Protein AF-A0A1W9SAY6-F1 (afdb_monomer)

Secondary structure (DSSP, 8-state):
--------TTHHHHHHHHHHHHHHHHHHHHHHHHTT----HHHHHHHHTT----S-HHHHHHHHHHHHHHHTGGG--TT-HHHHHHHHHHHH-

pLDDT: mean 89.21, std 16.28, range [38.06, 98.5]

Structure (mmCIF, N/CA/C/O backbone):
data_AF-A0A1W9SAY6-F1
#
_entry.id   AF-A0A1W9SAY6-F1
#
loop_
_atom_site.group_PDB
_atom_site.id
_atom_site.type_symbol
_atom_site.label_atom_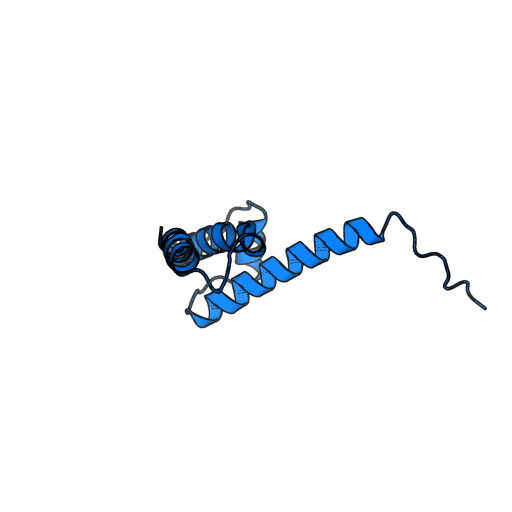id
_atom_site.label_alt_id
_atom_site.label_comp_id
_atom_site.label_asym_id
_atom_site.label_entity_id
_atom_site.label_seq_id
_atom_site.pdbx_PDB_ins_code
_atom_site.Cartn_x
_atom_site.Cartn_y
_atom_site.Cartn_z
_atom_site.occupancy
_atom_site.B_iso_or_equiv
_atom_site.auth_seq_id
_atom_site.auth_comp_id
_atom_site.auth_asym_id
_atom_site.auth_atom_id
_atom_site.pdbx_PDB_model_num
ATOM 1 N N . MET A 1 1 ? 24.784 -16.660 34.899 1.00 38.06 1 MET A N 1
ATOM 2 C CA . MET A 1 1 ? 24.748 -16.516 33.426 1.00 38.06 1 MET A CA 1
ATOM 3 C C . MET A 1 1 ? 23.434 -17.086 32.913 1.00 38.06 1 MET A C 1
ATOM 5 O O . MET A 1 1 ? 23.180 -18.268 33.090 1.00 38.06 1 MET A O 1
ATOM 9 N N . LYS A 1 2 ? 22.551 -16.226 32.397 1.00 45.53 2 LYS A N 1
ATOM 10 C CA . LYS A 1 2 ? 21.197 -16.583 31.949 1.00 45.53 2 LYS A CA 1
ATOM 11 C C . LYS A 1 2 ? 21.303 -17.104 30.513 1.00 45.53 2 LYS A C 1
ATOM 13 O O . LYS A 1 2 ? 21.893 -16.424 29.681 1.00 45.53 2 LYS A O 1
ATOM 18 N N . GLN A 1 3 ? 20.813 -18.312 30.240 1.00 44.78 3 GLN A N 1
ATOM 19 C CA . GLN A 1 3 ? 20.929 -18.927 28.917 1.00 44.78 3 GLN A CA 1
ATOM 20 C C . GLN A 1 3 ? 20.196 -18.089 27.857 1.00 44.78 3 GLN A C 1
ATOM 22 O O . GLN A 1 3 ? 18.972 -18.006 27.856 1.00 44.78 3 GLN A O 1
ATOM 27 N N . ILE A 1 4 ? 20.964 -17.487 26.949 1.00 53.59 4 ILE A N 1
ATOM 28 C CA . ILE A 1 4 ? 20.498 -16.661 25.819 1.00 53.59 4 ILE A CA 1
ATOM 29 C C . ILE A 1 4 ? 20.215 -17.516 24.564 1.00 53.59 4 ILE A C 1
ATOM 31 O O . ILE A 1 4 ? 19.985 -16.996 23.479 1.00 53.59 4 ILE A O 1
ATOM 35 N N . GLY A 1 5 ? 20.259 -18.845 24.701 1.00 55.09 5 GLY A N 1
ATOM 36 C CA . GLY A 1 5 ? 20.372 -19.796 23.592 1.00 55.09 5 GLY A CA 1
ATOM 37 C C . GLY A 1 5 ? 19.114 -20.595 23.263 1.00 55.09 5 GLY A C 1
ATOM 38 O O . GLY A 1 5 ? 19.234 -21.665 22.678 1.00 55.09 5 GLY A O 1
ATOM 39 N N . LYS A 1 6 ? 17.913 -20.135 23.631 1.00 51.50 6 LYS A N 1
ATOM 40 C CA . LYS A 1 6 ? 16.668 -20.798 23.212 1.00 51.50 6 LYS A CA 1
ATOM 41 C C . LYS A 1 6 ? 15.861 -19.874 22.312 1.00 51.50 6 LYS A C 1
ATOM 43 O O . LYS A 1 6 ? 14.817 -19.358 22.699 1.00 51.50 6 LYS A O 1
ATOM 48 N N . LEU A 1 7 ? 16.364 -19.676 21.093 1.00 52.91 7 LEU A N 1
ATOM 49 C CA . LEU A 1 7 ? 15.510 -19.302 19.971 1.00 52.91 7 LEU A CA 1
ATOM 50 C C . LEU A 1 7 ? 14.532 -20.459 19.786 1.00 52.91 7 LEU A C 1
ATOM 52 O O . LEU A 1 7 ? 14.861 -21.513 19.251 1.00 52.91 7 LEU A O 1
ATOM 56 N N . THR A 1 8 ? 13.348 -20.285 20.355 1.00 49.16 8 THR A N 1
ATOM 57 C CA 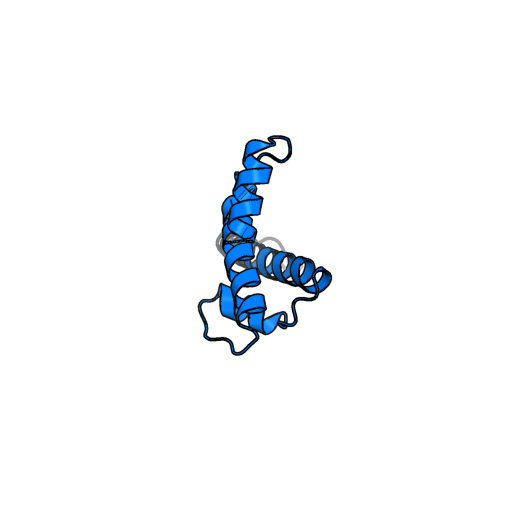. THR A 1 8 ? 12.212 -21.174 20.195 1.00 49.16 8 THR A CA 1
ATOM 58 C C . THR A 1 8 ? 11.910 -21.265 18.703 1.00 49.16 8 THR A C 1
ATOM 60 O O . THR A 1 8 ? 11.371 -20.338 18.107 1.00 49.16 8 THR A O 1
ATOM 63 N N . SER A 1 9 ? 12.282 -22.380 18.079 1.00 52.47 9 SER A N 1
ATOM 64 C CA . SER A 1 9 ? 12.162 -22.607 16.633 1.00 52.47 9 SER A CA 1
ATOM 65 C C . SER A 1 9 ? 10.718 -22.551 16.105 1.00 52.47 9 SER A C 1
ATOM 67 O O . SER A 1 9 ? 10.525 -22.497 14.896 1.00 52.47 9 SER A O 1
ATOM 69 N N . ASN A 1 10 ? 9.716 -22.456 16.991 1.00 53.09 10 ASN A N 1
ATOM 70 C CA . ASN A 1 10 ? 8.314 -22.202 16.641 1.00 53.09 10 ASN A CA 1
ATOM 71 C C . ASN A 1 10 ? 7.887 -20.721 16.714 1.00 53.09 10 ASN A C 1
ATOM 73 O O . ASN A 1 10 ? 6.883 -20.371 16.111 1.00 53.09 10 ASN A O 1
ATOM 77 N N . SER A 1 11 ? 8.613 -19.830 17.404 1.00 56.16 11 SER A N 1
ATOM 78 C CA . SER A 1 11 ? 8.223 -18.409 17.520 1.00 56.16 11 SER A CA 1
ATOM 79 C C . SER A 1 11 ? 8.721 -17.546 16.353 1.00 56.16 11 SER A C 1
ATOM 81 O O . SER A 1 11 ? 8.150 -16.497 16.056 1.00 56.16 11 SER A O 1
ATOM 83 N N . GLY A 1 12 ? 9.784 -17.968 15.661 1.00 56.19 12 GLY A N 1
ATOM 84 C CA . GLY A 1 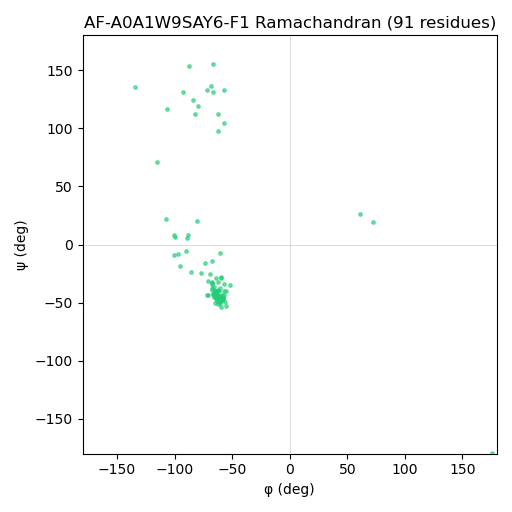12 ? 10.367 -17.212 14.547 1.00 56.19 12 GLY A CA 1
ATOM 85 C C . GLY A 1 12 ? 9.458 -17.121 13.314 1.00 56.19 12 GLY A C 1
ATOM 86 O O . GLY A 1 12 ? 9.469 -16.108 12.611 1.00 56.19 12 GLY A O 1
ATOM 87 N N . LEU A 1 13 ? 8.641 -18.152 13.065 1.00 59.97 13 LEU A N 1
ATOM 88 C CA . LEU A 1 13 ? 7.724 -18.204 11.920 1.00 59.97 13 LEU A CA 1
ATOM 89 C C . LEU A 1 13 ? 6.540 -17.239 12.087 1.00 59.97 13 LEU A C 1
ATOM 91 O O . LEU A 1 13 ? 6.231 -16.491 11.154 1.00 59.97 13 LEU A O 1
ATOM 95 N N . ASP A 1 14 ? 5.949 -17.184 13.282 1.00 62.78 14 ASP A N 1
ATOM 96 C CA . ASP A 1 14 ? 4.854 -16.261 13.608 1.00 62.78 14 ASP A CA 1
ATOM 97 C C . ASP A 1 14 ? 5.310 -14.800 13.554 1.00 62.78 14 ASP A C 1
ATOM 99 O O . ASP A 1 14 ? 4.635 -13.943 12.975 1.00 62.78 14 ASP A O 1
ATOM 103 N N . ASN A 1 15 ? 6.509 -14.514 14.069 1.00 72.00 15 ASN A N 1
ATOM 104 C CA . ASN A 1 15 ? 7.090 -13.174 14.015 1.00 72.00 15 ASN A CA 1
ATOM 105 C C . ASN A 1 15 ? 7.302 -12.695 12.568 1.00 72.00 15 ASN A C 1
ATOM 107 O O . ASN A 1 15 ? 7.006 -11.544 12.249 1.00 72.00 15 ASN A O 1
ATOM 111 N N . LYS A 1 16 ? 7.742 -13.568 11.650 1.00 78.31 16 LYS A N 1
ATOM 112 C CA . LYS A 1 16 ? 7.946 -13.200 10.237 1.00 78.31 16 LYS A CA 1
ATOM 113 C C . LYS A 1 16 ? 6.641 -12.805 9.540 1.00 78.31 16 LYS A C 1
ATOM 115 O O . LYS A 1 16 ? 6.631 -11.841 8.773 1.00 78.31 16 LYS A O 1
ATOM 120 N N . GLN A 1 17 ? 5.544 -13.518 9.796 1.00 80.75 17 GLN A N 1
ATOM 121 C CA . GLN A 1 17 ? 4.233 -13.190 9.219 1.00 80.75 17 GLN A CA 1
ATOM 122 C C . GLN A 1 17 ? 3.690 -11.861 9.758 1.00 80.75 17 GLN A C 1
ATOM 124 O O . GLN A 1 17 ? 3.228 -11.020 8.983 1.00 80.75 17 GLN A O 1
ATOM 129 N N . GLN A 1 18 ? 3.819 -11.624 11.067 1.00 85.50 18 GLN A N 1
ATOM 130 C CA . GLN A 1 18 ? 3.412 -10.360 11.685 1.00 85.50 18 GLN A CA 1
ATOM 131 C C . GLN A 1 18 ? 4.224 -9.168 11.161 1.00 85.50 18 GLN A C 1
ATOM 133 O O . GLN A 1 18 ? 3.656 -8.107 10.884 1.00 85.50 18 GLN A O 1
ATOM 138 N N . LEU A 1 19 ? 5.532 -9.347 10.956 1.00 87.88 19 LEU A N 1
ATOM 139 C CA . LEU A 1 19 ? 6.403 -8.325 10.373 1.00 87.88 19 LEU A CA 1
ATOM 140 C C . LEU A 1 19 ? 6.012 -7.997 8.929 1.00 87.88 19 LEU A C 1
ATOM 142 O O . LEU A 1 19 ? 5.860 -6.823 8.599 1.00 87.88 19 LEU A O 1
ATOM 146 N N . ARG A 1 20 ? 5.766 -9.006 8.079 1.00 88.00 20 ARG A N 1
ATOM 147 C CA . ARG A 1 20 ? 5.302 -8.782 6.694 1.00 88.00 20 ARG A CA 1
ATOM 148 C C . ARG A 1 20 ? 3.999 -7.991 6.658 1.00 88.00 20 ARG A C 1
ATOM 150 O O . ARG A 1 20 ? 3.892 -7.021 5.912 1.00 88.00 20 ARG A O 1
ATOM 157 N N . LYS A 1 21 ? 3.034 -8.367 7.501 1.00 90.94 21 LYS A N 1
ATOM 158 C CA . LYS A 1 21 ? 1.746 -7.672 7.602 1.00 90.94 21 LYS A CA 1
ATOM 159 C C . LYS A 1 21 ? 1.918 -6.223 8.059 1.00 90.94 21 LYS A C 1
ATOM 161 O O . LYS A 1 21 ? 1.315 -5.322 7.483 1.00 90.94 21 LYS A O 1
ATOM 166 N N . THR A 1 22 ? 2.768 -5.992 9.057 1.00 93.94 22 THR A N 1
ATOM 167 C CA . THR A 1 22 ? 3.068 -4.649 9.575 1.00 93.94 22 THR A CA 1
ATOM 168 C C . THR A 1 22 ? 3.748 -3.778 8.521 1.00 93.94 22 THR A C 1
ATOM 170 O O . THR A 1 22 ? 3.350 -2.630 8.335 1.00 93.94 22 THR A O 1
ATOM 173 N N . ASN A 1 23 ? 4.713 -4.332 7.785 1.00 93.94 23 ASN A N 1
ATOM 174 C CA . ASN A 1 23 ? 5.386 -3.629 6.698 1.00 93.94 23 ASN A CA 1
ATOM 175 C C . ASN A 1 23 ? 4.408 -3.269 5.580 1.00 93.94 23 ASN A C 1
ATOM 177 O O . ASN A 1 23 ? 4.379 -2.114 5.177 1.00 93.94 23 ASN A O 1
ATOM 181 N N . LYS A 1 24 ? 3.538 -4.198 5.161 1.00 94.94 24 LYS A N 1
ATOM 182 C CA . LYS A 1 24 ? 2.501 -3.918 4.156 1.00 94.94 24 LYS A CA 1
ATOM 183 C C . LYS A 1 24 ? 1.576 -2.773 4.585 1.00 94.94 24 LYS A C 1
ATOM 185 O O . LYS A 1 24 ? 1.336 -1.863 3.800 1.00 94.94 24 LYS A O 1
ATOM 190 N N . ILE A 1 25 ? 1.097 -2.786 5.836 1.00 97.31 25 ILE A N 1
ATOM 191 C CA . ILE A 1 25 ? 0.263 -1.701 6.386 1.00 97.31 25 ILE A CA 1
ATOM 192 C C . ILE A 1 25 ? 1.004 -0.361 6.316 1.00 97.31 25 ILE A C 1
ATOM 194 O O . ILE A 1 25 ? 0.423 0.634 5.893 1.00 97.31 25 ILE A O 1
ATOM 198 N N . ASN A 1 26 ? 2.273 -0.331 6.736 1.00 97.75 26 ASN A N 1
ATOM 199 C CA . ASN A 1 26 ? 3.079 0.888 6.726 1.00 97.75 26 ASN A CA 1
ATOM 200 C C . ASN A 1 26 ? 3.310 1.400 5.302 1.00 97.75 26 ASN A C 1
ATOM 202 O O . ASN A 1 26 ? 3.108 2.584 5.066 1.00 97.75 26 ASN A O 1
ATOM 206 N N . SER A 1 27 ? 3.685 0.524 4.366 1.00 97.38 27 SER A N 1
ATOM 207 C CA . SER A 1 27 ? 3.937 0.894 2.972 1.00 97.38 27 SER A CA 1
ATOM 208 C C . SER A 1 27 ? 2.692 1.474 2.307 1.00 97.38 27 SER A C 1
ATOM 210 O O . SER A 1 27 ? 2.755 2.579 1.782 1.00 97.38 27 SER A O 1
ATOM 212 N N . ILE A 1 28 ? 1.545 0.791 2.407 1.00 97.94 28 ILE A N 1
ATOM 213 C CA . ILE A 1 28 ? 0.290 1.269 1.807 1.00 97.94 28 ILE A CA 1
ATOM 214 C C . ILE A 1 28 ? -0.126 2.614 2.410 1.00 97.94 28 ILE A C 1
ATOM 216 O O . ILE A 1 28 ? -0.432 3.546 1.671 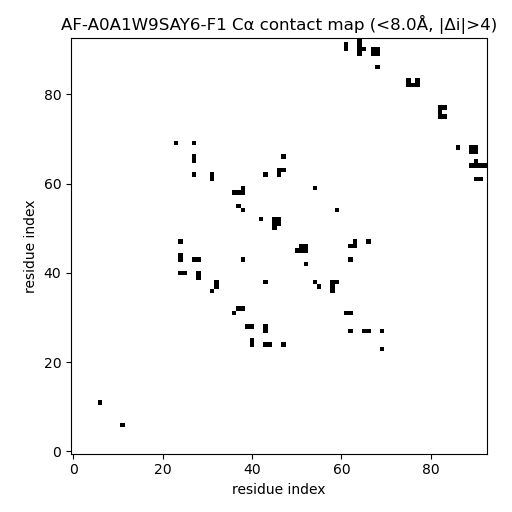1.00 97.94 28 ILE A O 1
ATOM 220 N N . TYR A 1 29 ? -0.106 2.736 3.742 1.00 98.50 29 TYR A N 1
ATOM 221 C CA . TYR A 1 29 ? -0.475 3.984 4.413 1.00 98.50 29 TYR A CA 1
ATOM 222 C C . TYR A 1 29 ? 0.443 5.143 4.012 1.00 98.50 29 TYR A C 1
ATOM 224 O O . TYR A 1 29 ? -0.043 6.205 3.640 1.00 98.50 29 TYR A O 1
ATOM 232 N N . SER A 1 30 ? 1.762 4.946 4.073 1.00 98.06 30 SER A N 1
ATOM 233 C CA . SER A 1 30 ? 2.726 6.004 3.775 1.00 98.06 30 SER A CA 1
ATOM 234 C C . SER A 1 30 ? 2.670 6.448 2.315 1.00 98.06 30 SER A C 1
ATOM 236 O O . SER A 1 30 ? 2.735 7.647 2.070 1.00 98.06 30 SER A O 1
ATOM 238 N N . SER A 1 31 ? 2.510 5.524 1.362 1.00 97.25 31 SER A N 1
ATOM 239 C CA . SER A 1 31 ? 2.361 5.877 -0.054 1.00 97.25 31 SER A CA 1
ATOM 240 C C . SER A 1 31 ? 1.095 6.693 -0.307 1.00 97.25 31 SER A C 1
ATOM 242 O O . SER A 1 31 ? 1.164 7.750 -0.917 1.00 97.25 31 SER A O 1
ATOM 244 N N . LEU A 1 32 ? -0.054 6.246 0.203 1.00 97.88 32 LEU A N 1
ATOM 245 C CA . LEU A 1 32 ? -1.327 6.926 -0.042 1.00 97.88 32 LEU A CA 1
ATOM 246 C C . LEU A 1 32 ? -1.437 8.272 0.685 1.00 97.88 32 LEU A C 1
ATOM 248 O O . LEU A 1 32 ? -2.050 9.197 0.164 1.00 97.88 32 LEU A O 1
ATOM 252 N N . ALA A 1 33 ? -0.817 8.414 1.859 1.00 98.00 33 ALA A N 1
ATOM 253 C CA . ALA A 1 33 ? -0.784 9.688 2.575 1.00 98.00 33 ALA A CA 1
ATOM 254 C C . ALA A 1 33 ? -0.051 10.790 1.783 1.00 98.00 33 ALA A C 1
ATOM 256 O O . ALA A 1 33 ? -0.425 11.955 1.886 1.00 98.00 33 ALA A O 1
ATOM 257 N N . ILE A 1 34 ? 0.963 10.432 0.981 1.00 97.62 34 ILE A N 1
ATOM 258 C CA . ILE A 1 34 ? 1.654 11.368 0.074 1.00 97.62 34 ILE A CA 1
ATOM 259 C C . ILE A 1 34 ? 0.710 11.824 -1.048 1.00 97.62 34 ILE A C 1
ATOM 261 O O . ILE A 1 34 ? 0.691 13.001 -1.397 1.00 97.62 34 ILE A O 1
ATOM 265 N N . GLU A 1 35 ? -0.137 10.919 -1.538 1.00 94.94 35 GLU A N 1
ATOM 266 C CA . GLU A 1 35 ? -1.168 11.180 -2.554 1.00 94.94 35 GLU A CA 1
ATOM 267 C C . GLU A 1 35 ? -2.450 11.817 -1.971 1.00 94.94 35 GLU A C 1
ATOM 269 O O . GLU A 1 35 ? -3.519 11.779 -2.580 1.00 94.94 35 GLU A O 1
ATOM 274 N N . ASN A 1 36 ? -2.358 12.423 -0.780 1.00 96.81 36 ASN A N 1
ATOM 275 C CA . ASN A 1 36 ? -3.451 13.097 -0.070 1.00 96.81 36 ASN A CA 1
ATOM 276 C C . ASN A 1 36 ? -4.649 12.199 0.299 1.00 96.81 36 ASN A C 1
ATOM 278 O O . ASN A 1 36 ? -5.765 12.693 0.480 1.00 96.81 36 ASN A O 1
ATOM 282 N N . ASN A 1 37 ? -4.444 10.890 0.462 1.00 98.06 37 ASN A N 1
ATOM 283 C CA . ASN A 1 37 ? -5.457 10.020 1.056 1.00 98.06 37 ASN A CA 1
ATOM 284 C C . ASN A 1 37 ? -5.661 10.377 2.538 1.00 98.06 37 ASN A C 1
ATOM 286 O O . ASN A 1 37 ? -4.703 10.496 3.305 1.00 98.06 37 ASN A O 1
ATOM 290 N N . THR A 1 38 ? -6.916 10.534 2.957 1.00 98.00 38 THR A N 1
ATOM 291 C CA . THR A 1 38 ? -7.259 11.048 4.294 1.00 98.00 38 THR A CA 1
ATOM 292 C C . THR A 1 38 ? -7.400 9.962 5.362 1.00 98.00 38 THR A C 1
ATOM 294 O O . THR A 1 38 ? -7.590 10.271 6.543 1.00 98.00 38 THR A O 1
ATOM 297 N N . LEU A 1 39 ? -7.314 8.680 4.988 1.00 98.25 39 LEU A N 1
ATOM 298 C CA . LEU A 1 39 ? -7.504 7.584 5.931 1.00 98.25 39 LEU A CA 1
ATOM 299 C C . LEU A 1 39 ? -6.327 7.460 6.896 1.00 98.25 39 LEU A C 1
ATOM 301 O O . LEU A 1 39 ? -5.158 7.396 6.522 1.00 98.25 39 LEU A O 1
ATOM 305 N N . THR A 1 40 ? -6.649 7.328 8.179 1.00 98.31 40 THR A N 1
ATOM 306 C CA . THR A 1 40 ? -5.647 7.080 9.214 1.00 98.31 40 THR A CA 1
ATOM 307 C C . THR A 1 40 ? -5.001 5.705 9.042 1.00 98.31 40 THR A C 1
ATOM 309 O O . THR A 1 40 ? -5.617 4.741 8.580 1.00 98.31 40 THR A O 1
ATOM 312 N N . LYS A 1 41 ? -3.779 5.550 9.558 1.00 98.19 41 LYS A N 1
ATOM 313 C CA . LYS A 1 41 ? -3.082 4.254 9.608 1.00 98.19 41 LYS A CA 1
ATOM 314 C C . LYS A 1 41 ? -3.921 3.139 10.244 1.00 98.19 41 LYS A C 1
ATOM 316 O O . LYS A 1 41 ? -3.836 1.980 9.836 1.00 98.19 41 LYS A O 1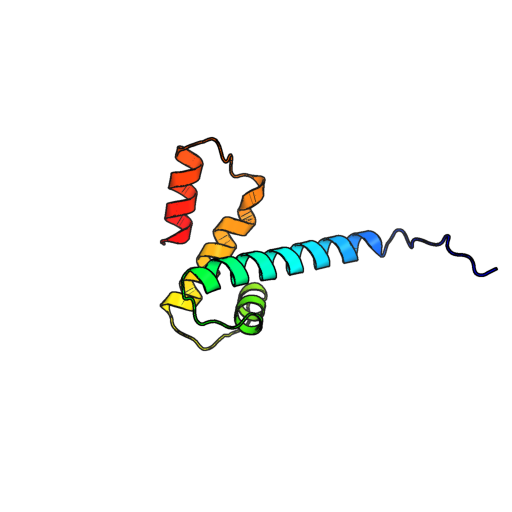
ATOM 321 N N . LYS A 1 42 ? -4.738 3.478 11.249 1.00 98.00 42 LYS A N 1
ATOM 322 C CA . LYS A 1 42 ? -5.658 2.531 11.893 1.00 98.00 42 LYS A CA 1
ATOM 323 C C . LYS A 1 42 ? -6.749 2.073 10.922 1.00 98.00 42 LYS A C 1
ATOM 325 O O . LYS A 1 42 ? -6.980 0.874 10.825 1.00 98.00 42 LYS A O 1
ATOM 330 N N . GLN A 1 43 ? -7.357 2.995 10.178 1.00 98.38 43 GLN A N 1
ATOM 331 C CA . GLN A 1 43 ? -8.363 2.678 9.161 1.00 98.38 43 GLN A CA 1
ATOM 332 C C . GLN A 1 43 ? -7.779 1.818 8.034 1.00 98.38 43 GLN A C 1
ATOM 334 O O . GLN A 1 43 ? -8.368 0.797 7.698 1.00 98.38 43 GLN A O 1
ATOM 339 N N . VAL A 1 44 ? -6.581 2.137 7.529 1.00 98.19 44 VAL A N 1
ATOM 340 C CA . VAL A 1 44 ? -5.880 1.290 6.541 1.00 98.19 44 VAL A CA 1
ATOM 341 C C . VAL A 1 44 ? -5.660 -0.127 7.084 1.00 98.19 44 VAL A C 1
ATOM 343 O O . VAL A 1 44 ? -5.962 -1.114 6.413 1.00 98.19 44 VAL A O 1
ATOM 346 N N . LYS A 1 45 ? -5.190 -0.252 8.333 1.00 98.12 45 LYS A N 1
ATOM 347 C CA . LYS A 1 45 ? -5.047 -1.550 9.011 1.00 98.12 45 LYS A CA 1
ATOM 348 C C . LYS A 1 45 ? -6.382 -2.290 9.117 1.00 98.12 45 LYS A C 1
ATOM 350 O O . LYS A 1 45 ? -6.409 -3.505 8.935 1.00 98.12 45 LYS A O 1
ATOM 355 N N . ASP A 1 46 ? -7.459 -1.601 9.467 1.00 98.12 46 ASP A N 1
ATOM 356 C CA . ASP A 1 46 ? -8.780 -2.203 9.626 1.00 98.12 46 ASP A CA 1
ATOM 357 C C . ASP A 1 46 ? -9.339 -2.690 8.275 1.00 98.12 46 ASP A C 1
ATOM 359 O O . ASP A 1 46 ? -9.814 -3.824 8.222 1.00 98.12 46 ASP A O 1
ATOM 363 N N . ILE A 1 47 ? -9.136 -1.947 7.176 1.00 97.38 47 ILE A N 1
ATOM 364 C CA . ILE A 1 47 ? -9.464 -2.393 5.805 1.00 97.38 47 ILE A CA 1
ATOM 365 C C . ILE A 1 47 ? -8.674 -3.658 5.437 1.00 97.38 47 ILE A C 1
ATOM 367 O O . ILE A 1 47 ? -9.264 -4.642 5.000 1.00 97.38 47 ILE A O 1
ATOM 371 N N . ILE A 1 48 ? -7.357 -3.685 5.682 1.00 95.81 48 ILE A N 1
ATOM 372 C CA . ILE A 1 48 ? -6.509 -4.872 5.438 1.00 95.81 48 ILE A CA 1
ATOM 373 C C . ILE A 1 48 ? -6.981 -6.092 6.248 1.00 95.81 48 ILE A C 1
ATOM 375 O O . ILE A 1 48 ? -6.785 -7.232 5.834 1.00 95.81 48 ILE A O 1
ATOM 379 N N . ASN A 1 49 ? -7.597 -5.875 7.411 1.00 95.62 49 ASN A N 1
ATOM 380 C CA . ASN A 1 49 ? -8.154 -6.938 8.249 1.00 95.62 49 ASN A CA 1
ATOM 381 C C . ASN A 1 49 ? -9.614 -7.288 7.912 1.00 95.62 49 ASN A C 1
ATOM 383 O O . ASN A 1 49 ? -10.212 -8.067 8.651 1.00 95.62 49 ASN A O 1
ATOM 387 N N . GLY A 1 50 ? -10.196 -6.711 6.856 1.00 95.12 50 GLY A N 1
ATOM 388 C CA . GLY A 1 50 ? -11.581 -6.962 6.450 1.00 95.12 50 GLY A CA 1
ATOM 389 C C . GLY A 1 50 ? -12.634 -6.345 7.375 1.00 95.12 50 GLY A C 1
ATOM 390 O O . GLY A 1 50 ? -13.779 -6.789 7.381 1.00 95.12 50 GLY A O 1
ATOM 391 N N . LYS A 1 51 ? -12.269 -5.348 8.187 1.00 97.19 51 LYS A N 1
ATOM 392 C CA . LYS A 1 51 ? -13.214 -4.642 9.060 1.00 97.19 51 LYS A CA 1
ATOM 393 C C . LYS A 1 51 ? -13.870 -3.473 8.332 1.00 97.19 51 LYS A C 1
ATOM 395 O O . LYS A 1 51 ? -13.279 -2.867 7.441 1.00 97.19 51 LYS A O 1
ATOM 400 N N . LEU A 1 52 ? -15.074 -3.118 8.777 1.00 94.44 52 LEU A N 1
ATOM 401 C CA . LEU A 1 52 ? -15.791 -1.945 8.284 1.00 94.44 52 LEU A CA 1
ATOM 402 C C . LEU A 1 52 ? -15.085 -0.654 8.714 1.00 94.44 52 LEU A C 1
ATOM 404 O O . LEU A 1 52 ? -14.686 -0.503 9.870 1.00 94.44 52 LEU A O 1
ATOM 408 N N . VAL A 1 53 ? -14.970 0.283 7.776 1.00 97.12 53 VAL A N 1
ATOM 409 C CA . VAL A 1 53 ? -14.356 1.597 7.973 1.00 97.12 53 VAL A CA 1
ATOM 410 C C . VAL A 1 53 ? -15.251 2.664 7.356 1.00 97.12 53 VAL A C 1
ATOM 412 O O . VAL A 1 53 ? -15.731 2.511 6.237 1.00 97.12 53 VAL A O 1
ATOM 415 N N . VAL A 1 54 ? -15.450 3.758 8.090 1.00 96.81 54 VAL A N 1
ATOM 416 C CA . VAL A 1 54 ? -16.125 4.963 7.596 1.00 96.81 54 VAL A CA 1
ATOM 417 C C . VAL A 1 54 ? -15.070 5.923 7.051 1.00 96.81 54 VAL A C 1
ATOM 419 O O . VAL A 1 54 ? -14.069 6.181 7.723 1.00 96.81 54 VAL A O 1
ATOM 422 N N . GLY A 1 55 ? -15.289 6.441 5.844 1.00 95.44 55 GLY A N 1
ATOM 423 C CA . GLY A 1 55 ? -14.380 7.356 5.159 1.00 95.44 55 GLY A CA 1
ATOM 424 C C . GLY A 1 55 ? -14.867 7.696 3.752 1.00 95.44 55 GLY A C 1
ATOM 425 O O . GLY A 1 55 ? -15.922 7.227 3.321 1.00 95.44 55 GLY A O 1
ATOM 426 N N . SER A 1 56 ? -14.096 8.515 3.036 1.00 96.94 56 SER A N 1
ATOM 427 C CA . SER A 1 56 ? -14.354 8.813 1.624 1.00 96.94 56 SER A CA 1
ATOM 428 C C . SER A 1 56 ? -14.376 7.523 0.802 1.00 96.94 56 SER A C 1
ATOM 430 O O . SER A 1 56 ? -13.467 6.700 0.907 1.00 96.94 56 SER A O 1
ATOM 432 N N . LYS A 1 57 ? -15.394 7.358 -0.054 1.00 96.81 57 LYS A N 1
ATOM 433 C CA . LYS A 1 57 ? -15.492 6.203 -0.961 1.00 96.81 57 LYS A CA 1
ATOM 434 C C . LYS A 1 57 ? -14.241 6.074 -1.837 1.00 96.81 57 LYS A C 1
ATOM 436 O O . LYS A 1 57 ? -13.767 4.962 -2.040 1.00 96.81 57 LYS A O 1
ATOM 441 N N . ARG A 1 58 ? -13.711 7.205 -2.318 1.00 97.00 58 ARG A N 1
ATOM 442 C CA . ARG A 1 58 ? -12.499 7.265 -3.148 1.00 97.00 58 ARG A CA 1
ATOM 443 C C . ARG A 1 58 ? -11.286 6.749 -2.379 1.00 97.00 58 ARG A C 1
ATOM 445 O O . ARG A 1 58 ? -10.617 5.836 -2.839 1.00 97.00 58 ARG A O 1
ATOM 452 N N . ASP A 1 59 ? -11.070 7.268 -1.176 1.00 97.94 59 ASP A N 1
ATOM 453 C CA . ASP A 1 59 ? -9.896 6.926 -0.372 1.00 97.94 59 ASP A CA 1
ATOM 454 C C . ASP A 1 59 ? -9.930 5.465 0.102 1.00 97.94 59 ASP A C 1
ATOM 456 O O . ASP A 1 59 ? -8.891 4.811 0.189 1.00 97.94 59 ASP A O 1
ATOM 460 N N . ILE A 1 60 ? -11.124 4.927 0.382 1.00 98.06 60 ILE A N 1
ATOM 461 C CA . ILE A 1 60 ? -11.308 3.503 0.694 1.00 98.06 60 ILE A CA 1
ATOM 462 C C . ILE A 1 60 ? -10.973 2.638 -0.527 1.00 98.06 60 ILE A C 1
ATOM 464 O O . ILE A 1 60 ? -10.286 1.627 -0.373 1.00 98.06 60 ILE A O 1
ATOM 468 N N . LEU A 1 61 ? -11.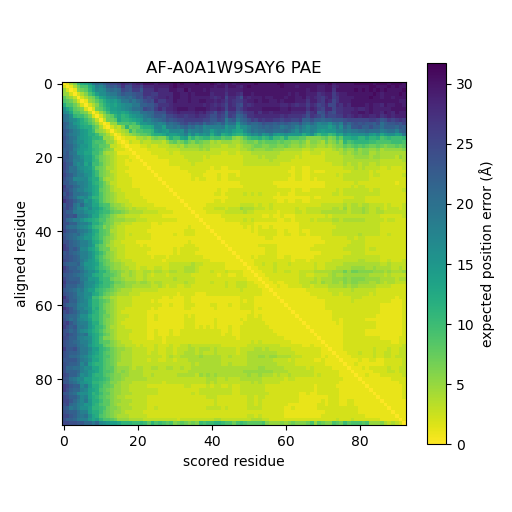436 3.026 -1.721 1.00 97.81 61 LEU A N 1
ATOM 469 C CA . LEU A 1 61 ? -11.153 2.303 -2.962 1.00 97.81 61 LEU A CA 1
ATOM 470 C C . LEU A 1 61 ? -9.650 2.298 -3.274 1.00 97.81 61 LEU A C 1
ATOM 472 O O . LEU A 1 61 ? -9.097 1.239 -3.551 1.00 97.81 61 LEU A O 1
ATOM 476 N N . GLU A 1 62 ? -8.964 3.433 -3.117 1.00 98.06 62 GLU A N 1
ATOM 477 C CA . GLU A 1 62 ? -7.506 3.519 -3.280 1.00 98.06 62 GLU A CA 1
ATOM 478 C C . GLU A 1 62 ? -6.759 2.552 -2.356 1.00 98.06 62 GLU A C 1
ATOM 480 O O . GLU A 1 62 ? -5.840 1.860 -2.793 1.00 98.06 62 GLU A O 1
ATOM 485 N N . VAL A 1 63 ? -7.169 2.444 -1.086 1.00 98.25 63 VAL A N 1
ATOM 486 C CA . VAL A 1 63 ? -6.579 1.466 -0.160 1.00 98.25 63 VAL A CA 1
ATOM 487 C C . VAL A 1 63 ? -6.853 0.039 -0.629 1.00 98.25 63 VAL A C 1
ATOM 489 O O . VAL A 1 63 ? -5.945 -0.791 -0.607 1.00 98.25 63 VAL A O 1
ATOM 492 N N . GLN A 1 64 ? -8.076 -0.270 -1.064 1.00 97.94 64 GLN A N 1
ATOM 493 C CA . GLN A 1 64 ? -8.423 -1.602 -1.572 1.00 97.94 64 GLN A CA 1
ATOM 494 C C . GLN A 1 64 ? -7.616 -1.971 -2.821 1.00 97.94 64 GLN A C 1
ATOM 496 O O . GLN A 1 64 ? -7.157 -3.106 -2.942 1.00 97.94 64 GLN A O 1
ATOM 501 N N . ASN A 1 65 ? -7.387 -1.019 -3.716 1.00 98.31 65 ASN A N 1
ATOM 502 C CA . ASN A 1 65 ? -6.589 -1.221 -4.917 1.00 98.31 65 ASN A CA 1
ATOM 503 C C . ASN A 1 65 ? -5.106 -1.373 -4.599 1.00 98.31 65 ASN A C 1
ATOM 505 O O . ASN A 1 65 ? -4.469 -2.319 -5.065 1.00 98.31 65 ASN A O 1
ATOM 509 N N . ALA A 1 66 ? -4.575 -0.534 -3.708 1.00 98.06 66 ALA A N 1
ATOM 510 C CA . ALA A 1 66 ? -3.214 -0.673 -3.209 1.00 98.06 66 ALA A CA 1
ATOM 511 C C . ALA A 1 66 ? -2.994 -2.0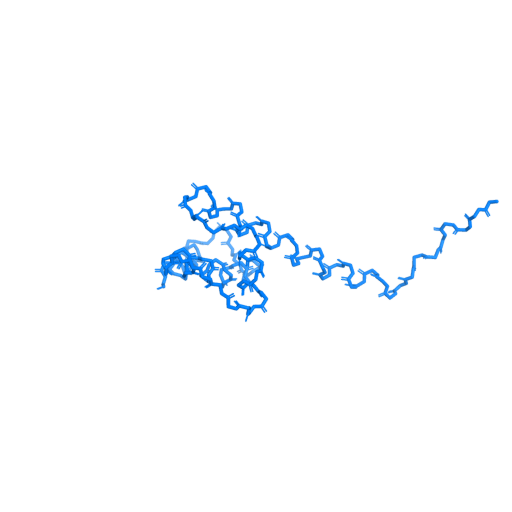52 -2.568 1.00 98.06 66 ALA A C 1
ATOM 513 O O . ALA A 1 66 ? -1.965 -2.679 -2.801 1.00 98.06 66 ALA A O 1
ATOM 514 N N . ILE A 1 67 ? -3.965 -2.576 -1.812 1.00 97.44 67 ILE A N 1
ATOM 515 C CA . ILE A 1 67 ? -3.895 -3.937 -1.258 1.00 97.44 67 ILE A CA 1
ATOM 516 C C . ILE A 1 67 ? -3.690 -4.969 -2.371 1.00 97.44 67 ILE A C 1
ATOM 518 O O . ILE A 1 67 ? -2.755 -5.762 -2.249 1.00 97.44 67 ILE A O 1
ATOM 522 N N . LYS A 1 68 ? -4.489 -4.915 -3.450 1.00 97.44 68 LYS A N 1
ATOM 523 C CA . LYS A 1 68 ? -4.378 -5.824 -4.607 1.00 97.44 68 LYS A CA 1
ATOM 524 C C . LYS A 1 68 ? -3.004 -5.729 -5.276 1.00 97.44 68 LYS A C 1
ATOM 526 O O . LYS A 1 68 ? -2.407 -6.757 -5.582 1.00 97.44 68 LYS A O 1
ATOM 531 N N . VAL A 1 69 ? -2.478 -4.519 -5.483 1.00 97.38 69 VAL A N 1
ATOM 532 C CA . VAL A 1 69 ? -1.147 -4.319 -6.085 1.00 97.38 69 VAL A CA 1
ATOM 533 C C . VAL A 1 69 ? -0.051 -4.888 -5.179 1.00 97.38 69 VAL A C 1
ATOM 535 O O . VAL A 1 69 ? 0.766 -5.693 -5.619 1.00 97.38 69 VAL A O 1
ATOM 538 N N . TYR A 1 70 ? -0.058 -4.526 -3.894 1.00 95.75 70 TYR A N 1
ATOM 539 C CA . TYR A 1 70 ? 0.975 -4.940 -2.943 1.00 95.75 70 TYR A CA 1
ATOM 540 C C . TYR A 1 70 ? 0.944 -6.438 -2.614 1.00 95.75 70 TYR A C 1
ATOM 542 O O . TYR A 1 70 ? 1.978 -6.986 -2.237 1.00 95.75 70 TYR A O 1
ATOM 550 N N . ASP A 1 71 ? -0.205 -7.109 -2.744 1.00 94.88 71 ASP A N 1
ATOM 551 C CA . ASP A 1 71 ? -0.281 -8.573 -2.627 1.00 94.88 71 ASP A CA 1
ATOM 552 C C . ASP A 1 71 ? 0.506 -9.292 -3.725 1.00 94.88 71 ASP A C 1
ATOM 554 O O . ASP A 1 71 ? 1.045 -10.366 -3.475 1.00 94.88 71 ASP A O 1
ATOM 558 N N . ASN A 1 72 ? 0.645 -8.673 -4.898 1.00 95.38 72 ASN A N 1
ATOM 559 C CA . ASN A 1 72 ? 1.369 -9.237 -6.034 1.00 95.38 72 ASN A CA 1
ATOM 560 C C . ASN A 1 72 ? 2.786 -8.657 -6.186 1.00 95.38 72 ASN A C 1
ATOM 562 O O . ASN A 1 72 ? 3.456 -8.938 -7.173 1.00 95.38 72 ASN A O 1
ATOM 566 N N . ILE A 1 73 ? 3.279 -7.858 -5.227 1.00 92.81 73 ILE A N 1
ATOM 567 C CA . ILE A 1 73 ? 4.513 -7.067 -5.393 1.00 92.81 73 ILE A CA 1
ATOM 568 C C . ILE A 1 73 ? 5.768 -7.904 -5.676 1.00 92.81 73 ILE A C 1
ATOM 570 O O . ILE A 1 73 ? 6.686 -7.430 -6.335 1.00 92.81 73 ILE A O 1
ATOM 574 N N . SER A 1 74 ? 5.813 -9.154 -5.203 1.00 93.50 74 SER A N 1
ATOM 575 C CA . SER A 1 74 ? 6.912 -10.090 -5.474 1.00 93.50 74 SER A CA 1
ATOM 576 C C . SER A 1 74 ? 6.922 -10.640 -6.900 1.00 93.50 74 SER A C 1
ATOM 578 O O . SER A 1 74 ? 7.922 -11.218 -7.311 1.00 93.50 74 SER A O 1
ATOM 580 N N . GLU A 1 75 ? 5.815 -10.496 -7.624 1.00 94.88 75 GLU A N 1
ATOM 581 C CA . GLU A 1 75 ? 5.631 -10.983 -8.993 1.00 94.88 75 GLU A CA 1
ATOM 582 C C . GLU A 1 75 ? 5.804 -9.867 -10.033 1.00 94.88 75 GLU A C 1
ATOM 584 O O . GLU A 1 75 ? 5.848 -10.144 -11.227 1.00 94.88 75 GLU A O 1
ATOM 589 N N . ILE A 1 76 ? 5.901 -8.607 -9.595 1.00 96.12 76 ILE A N 1
ATOM 590 C CA . ILE A 1 76 ? 6.060 -7.447 -10.477 1.00 96.12 76 ILE A CA 1
ATOM 591 C C . ILE A 1 76 ? 7.521 -7.351 -10.909 1.00 96.12 76 ILE A C 1
ATOM 593 O O . ILE A 1 76 ? 8.400 -7.149 -10.068 1.00 96.12 76 ILE A O 1
ATOM 597 N N . ASN A 1 77 ? 7.793 -7.431 -12.212 1.00 97.62 77 ASN A N 1
ATOM 598 C CA . ASN A 1 77 ? 9.108 -7.087 -12.732 1.00 97.62 77 ASN A CA 1
ATOM 599 C C . ASN A 1 77 ? 9.205 -5.559 -12.914 1.00 97.62 77 ASN A C 1
ATOM 601 O O . ASN A 1 77 ? 8.558 -5.012 -13.809 1.00 97.62 77 ASN A O 1
ATOM 605 N N . PRO A 1 78 ? 10.043 -4.851 -12.132 1.00 95.75 78 PRO A N 1
ATOM 606 C CA . PRO A 1 78 ? 10.144 -3.393 -12.213 1.00 95.75 78 PRO A CA 1
ATOM 607 C C . PRO A 1 78 ? 10.747 -2.893 -13.535 1.00 95.75 78 PRO A C 1
ATOM 609 O O . PRO A 1 78 ? 10.642 -1.710 -13.840 1.00 95.75 78 PRO A O 1
ATOM 612 N N . PHE A 1 79 ? 11.373 -3.774 -14.319 1.00 97.50 79 PHE A N 1
ATOM 613 C CA . PHE A 1 79 ? 11.958 -3.449 -15.621 1.00 97.50 79 PHE A CA 1
ATOM 614 C C . PHE A 1 79 ? 11.055 -3.846 -16.797 1.00 97.50 79 PHE A C 1
ATOM 616 O O . PHE A 1 79 ? 11.477 -3.758 -17.948 1.00 97.50 79 PHE A O 1
ATOM 623 N N . ASN A 1 80 ? 9.828 -4.305 -16.527 1.00 98.19 80 ASN A N 1
ATOM 624 C CA . ASN A 1 80 ? 8.856 -4.668 -17.550 1.00 98.19 80 ASN A CA 1
ATOM 625 C C . ASN A 1 80 ? 7.746 -3.612 -17.640 1.00 98.19 80 ASN A C 1
ATOM 627 O O . ASN A 1 80 ? 6.960 -3.428 -16.712 1.00 98.19 80 ASN A O 1
ATOM 631 N N . GLU A 1 81 ? 7.647 -2.953 -18.792 1.00 98.25 81 GLU A N 1
ATOM 632 C CA . GLU A 1 81 ? 6.617 -1.946 -19.063 1.00 98.25 81 GLU A CA 1
ATOM 633 C C . GLU A 1 81 ? 5.192 -2.516 -18.982 1.00 98.25 81 GLU A C 1
ATOM 635 O O . GLU A 1 81 ? 4.290 -1.868 -18.451 1.00 98.25 81 GLU A O 1
ATOM 640 N N . ASN A 1 82 ? 4.977 -3.752 -19.439 1.00 98.19 82 ASN A N 1
ATOM 641 C CA . ASN A 1 82 ? 3.657 -4.376 -19.377 1.00 98.19 82 ASN A CA 1
ATOM 642 C C . ASN A 1 82 ? 3.214 -4.614 -17.931 1.00 98.19 82 ASN A C 1
ATOM 644 O O . ASN A 1 82 ? 2.034 -4.443 -17.622 1.00 98.19 82 ASN A O 1
ATOM 648 N N . ASP A 1 83 ? 4.146 -4.965 -17.039 1.00 98.19 83 ASP A N 1
ATOM 649 C CA . ASP A 1 83 ? 3.845 -5.100 -15.612 1.00 98.19 83 ASP A CA 1
ATOM 650 C C . ASP A 1 83 ? 3.503 -3.738 -15.004 1.00 98.19 83 ASP A C 1
ATOM 652 O O . ASP A 1 83 ? 2.504 -3.625 -14.290 1.00 98.19 83 ASP A O 1
ATOM 656 N N . LEU A 1 84 ? 4.254 -2.686 -15.347 1.00 97.56 84 LEU A N 1
ATOM 657 C CA . LEU A 1 84 ? 3.946 -1.322 -14.913 1.00 97.56 84 LEU A CA 1
ATOM 658 C C . LEU A 1 84 ? 2.517 -0.919 -15.307 1.00 97.56 84 LEU A C 1
ATOM 660 O O . LEU A 1 84 ? 1.731 -0.518 -14.448 1.00 97.56 84 LEU A O 1
ATOM 664 N N . LEU A 1 85 ? 2.155 -1.067 -16.584 1.00 98.06 85 LEU A N 1
ATOM 665 C CA . LEU A 1 85 ? 0.829 -0.699 -17.089 1.00 98.06 85 LEU A CA 1
ATOM 666 C C . LEU A 1 85 ? -0.285 -1.556 -16.474 1.00 98.06 85 LEU A C 1
ATOM 668 O O . LEU A 1 85 ? -1.351 -1.038 -16.127 1.00 98.06 85 LEU A O 1
ATOM 672 N N . LYS A 1 86 ? -0.042 -2.860 -16.305 1.00 97.75 86 LYS A N 1
ATOM 673 C CA . LYS A 1 86 ? -0.988 -3.793 -15.684 1.00 97.75 86 LYS A CA 1
ATOM 674 C C . LYS A 1 86 ? -1.314 -3.374 -14.253 1.00 97.75 86 LYS A C 1
ATOM 676 O O . LYS A 1 86 ? -2.487 -3.236 -13.917 1.00 97.75 86 LYS A O 1
ATOM 681 N N . TYR A 1 87 ? -0.303 -3.169 -13.412 1.00 97.56 87 TYR A N 1
ATOM 682 C CA . TYR A 1 87 ? -0.529 -2.844 -12.003 1.00 97.56 87 TYR A CA 1
ATOM 683 C C . TYR A 1 87 ? -0.944 -1.388 -11.788 1.00 97.56 87 TYR A C 1
ATOM 685 O O . TYR A 1 87 ? -1.668 -1.108 -10.834 1.00 97.56 87 TYR A O 1
ATOM 693 N N . HIS A 1 88 ? -0.594 -0.482 -12.706 1.00 96.88 88 HIS A N 1
ATOM 694 C CA . HIS A 1 88 ? -1.182 0.854 -12.741 1.00 96.88 88 HIS A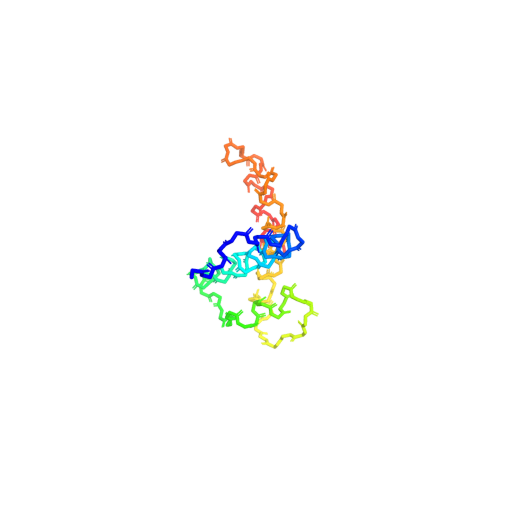 CA 1
ATOM 695 C C . HIS A 1 88 ? -2.699 0.795 -12.949 1.00 96.88 88 HIS A C 1
ATOM 697 O O . HIS A 1 88 ? -3.434 1.443 -12.212 1.00 96.88 88 HIS A O 1
ATOM 703 N N . ARG A 1 89 ? -3.187 -0.032 -13.886 1.00 97.75 89 ARG A N 1
ATOM 704 C CA . ARG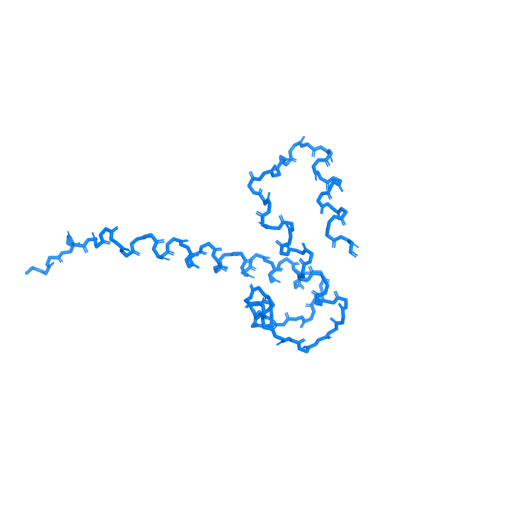 A 1 89 ? -4.631 -0.230 -14.079 1.00 97.75 89 ARG A CA 1
ATOM 705 C C . ARG A 1 89 ? -5.304 -0.749 -12.808 1.00 97.75 89 ARG A C 1
ATOM 707 O O . ARG A 1 89 ? -6.258 -0.138 -12.354 1.00 97.75 89 ARG A O 1
ATOM 714 N N . VAL A 1 90 ? -4.735 -1.776 -12.170 1.00 97.75 90 VAL A N 1
ATOM 715 C CA . VAL A 1 90 ? -5.260 -2.315 -10.898 1.00 97.75 90 VAL A CA 1
ATOM 716 C C . VAL A 1 90 ? -5.338 -1.245 -9.803 1.00 97.75 90 VAL A C 1
ATOM 718 O O . VAL A 1 90 ? -6.239 -1.290 -8.969 1.00 97.75 90 VAL A O 1
ATOM 721 N N . MET A 1 91 ? -4.404 -0.288 -9.784 1.00 97.31 91 MET A N 1
ATOM 722 C CA . MET A 1 91 ? -4.430 0.829 -8.837 1.00 97.31 91 MET A CA 1
ATOM 723 C C . MET A 1 91 ? -5.603 1.794 -9.098 1.00 97.31 91 MET A C 1
ATOM 725 O O . MET A 1 91 ? -6.148 2.361 -8.151 1.00 97.31 91 MET A O 1
ATOM 729 N N . MET A 1 92 ? -5.988 1.962 -10.366 1.00 95.94 92 MET A N 1
ATOM 730 C CA . MET A 1 92 ? -6.973 2.945 -10.835 1.00 95.94 92 MET A CA 1
ATOM 731 C C . MET A 1 92 ? -8.398 2.390 -11.016 1.00 95.94 92 MET A C 1
ATOM 733 O O . MET A 1 92 ? -9.306 3.185 -11.254 1.00 95.94 92 MET A O 1
ATOM 737 N N . ASP A 1 93 ? -8.588 1.070 -10.909 1.00 91.69 93 ASP A N 1
ATOM 738 C CA . ASP A 1 93 ? -9.877 0.368 -11.082 1.00 91.69 93 ASP A CA 1
ATOM 739 C C . ASP A 1 93 ? -10.876 0.597 -9.929 1.00 91.69 93 ASP A C 1
ATOM 741 O O . ASP A 1 93 ? -12.005 1.075 -10.174 1.00 91.69 93 ASP A O 1
#

Sequence (93 aa):
MKQIGKLTSNSGLDNKQQLRKTNKINSIYSSLAIENNTLTKKQVKDIINGKLVVGSKRDILEVQNAIKVYDNISEINPFNENDLLKYHRVMMD

Mean predicted aligned error: 7.24 Å

Radius of gyration: 17.12 Å; Cα contacts (8 Å, |Δi|>4): 56; chains: 1; bounding box: 41×36×53 Å

Nearest PDB structures (foldseek):
  4rgl-assembly1_A  TM=8.507E-01  e=1.096E-04  Oleidesulfovibrio alaskensis G20

Solvent-accessible surface area (backbone atoms only — not comparable to full-atom values): 5635 Å² total; per-residue (Å²): 137,81,86,84,79,73,80,54,85,74,55,59,62,58,50,52,54,54,48,53,53,51,49,52,47,50,51,53,42,56,56,38,48,73,74,67,39,81,72,50,67,65,50,52,45,34,51,77,69,74,44,92,75,92,72,57,70,68,49,53,47,44,52,56,19,43,49,59,47,61,73,44,52,91,75,56,49,94,89,36,67,67,47,52,56,53,48,50,46,50,48,71,110

Foldseek 3Di:
DDDPPCPPPVVVVVVVVVVVLVVLLVVLVVVVVVVVQPDDSVQLSCVVVVHDDDDDPVSSQLSVLSSVLVVCVVVQDPPDPVSVVVSVVSNVD